Protein AF-A0A059CTR5-F1 (afdb_monomer)

Sequence (132 aa):
MAEETQPKWEGKATAELKGPTPDQVFPAVDTCCRIKGVQGQPGLIRYCTSTAKKCFSYEVLDNNMGFKNYVATVRVMPMNDEDGKMRGCMIEWSFVSNPVEGWGLQDLSSLIDISVQSMAKKIENAIQEASV

Radius of gyration: 18.98 Å; Cα contacts (8 Å, |Δi|>4): 233; chains: 1; bounding box: 55×32×52 Å

InterPro domains:
  IPR019587 Polyketide cyclase/dehydrase [PF10604] (7-107)
  IPR023393 START-like domain superfamily [G3DSA:3.30.530.20] (2-132)
  IPR053249 Lachrymatory-factor Synthase [PTHR33789] (52-131)

Organism: Eucalyptus grandis (NCBI:txid71139)

Secondary structure (DSSP, 8-state):
--------EEEEEEEEEES--HHHH----SEEEEEES-TTSTT-EEEEE--S-EEEEEEE-S-TT---SEEEEEEEEEEE-TTS-EEEEEEEEEEEEPPPTT--HHHHHHHHHHHHHHHHHHHHHHHHHTT-

Solvent-accessible surface area (backbone atoms only — not comparable to full-atom values): 7749 Å² total; per-residue (Å²): 133,84,80,76,81,68,68,73,42,71,50,69,33,72,25,76,37,80,63,51,44,40,64,78,76,40,79,54,63,67,40,79,46,81,76,43,72,50,94,98,43,93,76,52,41,68,50,72,43,69,83,59,74,42,58,55,71,53,71,53,89,75,67,95,77,57,64,42,76,28,36,38,37,42,36,42,39,76,35,62,45,99,86,68,48,77,52,10,18,34,42,36,43,34,39,36,24,43,74,36,87,98,58,54,71,64,56,55,47,48,52,50,35,54,48,43,45,52,48,39,55,52,51,55,50,52,54,56,62,74,73,111

Mean predicted aligned error: 9.12 Å

pLDDT: mean 86.12, std 12.56, range [36.38, 98.19]

Foldseek 3Di:
DDPPPFDKFKDKAKDDAFDAALCLLAVDFPDWAWPDDDPPDPPTDTDTDDPDFSKDKDFDPDDPQQWDRKIKMWGKAFDADPVRHTRHIMIMMIMMTGDGPPDDSVRVNVVNHVVNHVSSVVSNVVVVVVVD

Structure (mmCIF, N/CA/C/O backbone):
data_AF-A0A059CTR5-F1
#
_entry.id   AF-A0A059CTR5-F1
#
loop_
_atom_site.group_PDB
_atom_site.id
_atom_site.type_symbol
_atom_site.label_atom_id
_atom_site.label_alt_id
_atom_site.label_comp_id
_atom_site.label_asym_id
_atom_site.label_entity_id
_atom_site.label_seq_id
_atom_site.pdbx_PDB_ins_code
_atom_site.Cartn_x
_atom_site.Cartn_y
_atom_site.Cartn_z
_atom_site.occupancy
_atom_site.B_iso_or_equiv
_atom_site.auth_seq_id
_atom_site.auth_comp_id
_atom_site.auth_asym_id
_atom_site.auth_atom_id
_atom_site.pdbx_PDB_model_num
ATOM 1 N N . MET A 1 1 ? 21.560 -17.393 -23.740 1.00 36.38 1 MET A N 1
ATOM 2 C CA . MET A 1 1 ? 20.538 -16.343 -23.567 1.00 36.38 1 MET A CA 1
ATOM 3 C C . MET A 1 1 ? 20.866 -15.679 -22.248 1.00 36.38 1 MET A C 1
ATOM 5 O O . MET A 1 1 ? 20.694 -16.322 -21.223 1.00 36.38 1 MET A O 1
ATOM 9 N N . ALA A 1 2 ? 21.517 -14.518 -22.280 1.00 40.81 2 ALA A N 1
ATOM 10 C CA . ALA A 1 2 ? 21.853 -13.798 -21.058 1.00 40.81 2 ALA A CA 1
ATOM 11 C C . ALA A 1 2 ? 20.550 -13.240 -20.477 1.00 40.81 2 ALA A C 1
ATOM 13 O O . ALA A 1 2 ? 19.831 -12.519 -21.165 1.00 40.81 2 ALA A O 1
ATOM 14 N N . GLU A 1 3 ? 20.220 -13.648 -19.257 1.00 48.81 3 GLU A N 1
ATOM 15 C CA . GLU A 1 3 ? 19.193 -13.003 -18.449 1.00 48.81 3 GLU A CA 1
ATOM 16 C C . GLU A 1 3 ? 19.741 -11.613 -18.114 1.00 48.81 3 GLU A C 1
ATOM 18 O O . GLU A 1 3 ? 20.640 -11.474 -17.287 1.00 48.81 3 GLU A O 1
ATOM 23 N N . GLU A 1 4 ? 19.314 -10.591 -18.857 1.00 50.91 4 GLU A N 1
ATOM 24 C CA . GLU A 1 4 ? 19.640 -9.217 -18.495 1.00 50.91 4 GLU A CA 1
ATOM 25 C C . GLU A 1 4 ? 18.937 -8.917 -17.174 1.00 50.91 4 GLU A C 1
ATOM 27 O O . GLU A 1 4 ? 17.710 -8.807 -17.118 1.00 50.91 4 GLU A O 1
ATOM 32 N N . THR A 1 5 ? 19.716 -8.830 -16.097 1.00 58.47 5 THR A N 1
ATOM 33 C CA . THR A 1 5 ? 19.245 -8.428 -14.774 1.00 58.47 5 THR A CA 1
ATOM 34 C C . THR A 1 5 ? 18.766 -6.982 -14.858 1.00 58.47 5 THR A C 1
ATOM 36 O O . THR A 1 5 ? 19.537 -6.041 -14.670 1.00 58.47 5 THR A O 1
ATOM 39 N N . GLN A 1 6 ? 17.496 -6.785 -15.217 1.00 61.28 6 GLN A N 1
ATOM 40 C CA . GLN A 1 6 ? 16.903 -5.454 -15.266 1.00 61.28 6 GLN A CA 1
ATOM 41 C C . GLN A 1 6 ? 16.994 -4.816 -13.870 1.00 61.28 6 GLN A C 1
ATOM 43 O O . GLN A 1 6 ? 16.780 -5.514 -12.871 1.00 61.28 6 GLN A O 1
ATOM 48 N N . PRO A 1 7 ? 17.311 -3.512 -13.762 1.00 72.50 7 PRO A N 1
ATOM 49 C CA . PRO A 1 7 ? 17.382 -2.854 -12.466 1.00 72.50 7 PRO A CA 1
ATOM 50 C C . PRO A 1 7 ? 16.009 -2.941 -11.802 1.00 72.50 7 PRO A C 1
ATOM 52 O O . PRO A 1 7 ? 15.013 -2.587 -12.416 1.00 72.50 7 PRO A O 1
ATOM 55 N N . LYS A 1 8 ? 15.931 -3.416 -10.565 1.00 90.31 8 LYS A N 1
ATOM 56 C CA . LYS A 1 8 ? 14.667 -3.543 -9.837 1.00 90.31 8 LYS A CA 1
ATOM 57 C C . LYS A 1 8 ? 14.597 -2.448 -8.787 1.00 90.31 8 LYS A C 1
ATOM 59 O O . LYS A 1 8 ? 15.504 -2.313 -7.971 1.00 90.31 8 LYS A O 1
ATOM 64 N N . TRP A 1 9 ? 13.546 -1.644 -8.833 1.00 95.94 9 TRP A N 1
ATOM 65 C CA . TRP A 1 9 ? 13.247 -0.656 -7.808 1.00 95.94 9 TRP A CA 1
ATOM 66 C C . TRP A 1 9 ? 12.406 -1.294 -6.719 1.00 95.94 9 TRP A C 1
ATOM 68 O O . TRP A 1 9 ? 11.417 -1.969 -6.997 1.00 95.94 9 TRP A O 1
ATOM 78 N N . GLU A 1 10 ? 12.791 -1.050 -5.477 1.00 96.56 10 GLU A N 1
ATOM 79 C CA . GLU A 1 10 ? 12.038 -1.447 -4.301 1.00 96.56 10 GLU A CA 1
ATOM 80 C C . GLU A 1 10 ? 12.071 -0.322 -3.277 1.00 96.56 10 GLU A C 1
ATOM 82 O O . GLU A 1 10 ? 13.034 0.442 -3.187 1.00 96.56 10 GLU A O 1
ATOM 87 N N . GLY A 1 11 ? 10.994 -0.203 -2.519 1.00 96.56 11 GLY A N 1
ATOM 88 C CA . GLY A 1 11 ? 10.878 0.827 -1.509 1.00 96.56 11 GLY A CA 1
ATOM 89 C C . GLY A 1 11 ? 9.658 0.611 -0.642 1.00 96.56 11 GLY A C 1
ATOM 90 O O . GLY A 1 11 ? 8.796 -0.229 -0.920 1.00 96.56 11 GLY A O 1
ATOM 91 N N . LYS A 1 12 ? 9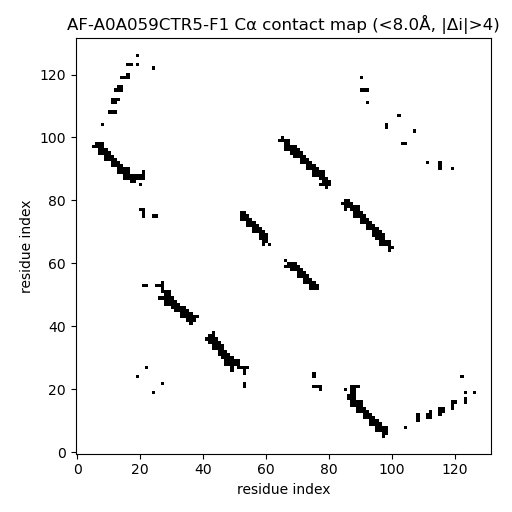.591 1.376 0.440 1.00 97.50 12 LYS A N 1
ATOM 92 C CA . LYS A 1 12 ? 8.412 1.430 1.289 1.00 97.50 12 LYS A CA 1
ATOM 93 C C . LYS A 1 12 ? 8.275 2.787 1.953 1.00 97.50 12 LYS A C 1
ATOM 95 O O . LYS A 1 12 ? 9.279 3.435 2.231 1.00 97.50 12 LYS A O 1
ATOM 100 N N . ALA A 1 13 ? 7.040 3.157 2.245 1.00 98.12 13 ALA A N 1
ATOM 101 C CA . ALA A 1 13 ? 6.700 4.317 3.048 1.00 98.12 13 ALA A CA 1
ATOM 102 C C . ALA A 1 13 ? 5.728 3.915 4.157 1.00 98.12 13 ALA A C 1
ATOM 104 O O . ALA A 1 13 ? 5.028 2.902 4.055 1.00 98.12 13 ALA A O 1
ATOM 105 N N . THR A 1 14 ? 5.689 4.711 5.220 1.00 97.44 14 THR A N 1
ATOM 106 C CA . THR A 1 14 ? 4.835 4.461 6.381 1.00 97.44 14 THR A CA 1
ATOM 107 C C . THR A 1 14 ? 4.150 5.736 6.835 1.00 97.44 14 THR A C 1
ATOM 109 O O . THR A 1 14 ? 4.780 6.789 6.851 1.00 97.44 14 THR A O 1
ATOM 112 N N . ALA A 1 15 ? 2.901 5.627 7.278 1.00 96.94 15 ALA A N 1
ATOM 113 C CA . ALA A 1 15 ? 2.188 6.701 7.957 1.00 96.94 15 ALA A CA 1
ATOM 114 C C . ALA A 1 15 ? 1.547 6.183 9.246 1.00 96.94 15 ALA A C 1
ATOM 116 O O . ALA A 1 15 ? 0.935 5.113 9.266 1.00 96.94 15 ALA A O 1
ATOM 117 N N . GLU A 1 16 ? 1.692 6.951 10.320 1.00 95.00 16 GLU A N 1
ATOM 118 C CA . GLU A 1 16 ? 1.060 6.673 11.607 1.00 95.00 16 GLU A CA 1
ATOM 119 C C . GLU A 1 16 ? -0.308 7.350 11.669 1.00 95.00 16 GLU A C 1
ATOM 121 O O . GLU A 1 16 ? -0.451 8.499 11.259 1.00 95.00 16 GLU A O 1
ATOM 126 N N . LEU A 1 17 ? -1.294 6.649 12.223 1.00 92.31 17 LEU A N 1
ATOM 127 C CA . LEU A 1 17 ? -2.602 7.192 12.555 1.00 92.31 17 LEU A CA 1
ATOM 128 C C . LEU A 1 17 ? -2.795 7.083 14.059 1.00 92.31 17 LEU A C 1
ATOM 130 O O . LEU A 1 17 ? -2.731 5.986 14.627 1.00 92.31 17 LEU A O 1
ATOM 134 N N . LYS A 1 18 ? -3.042 8.219 14.711 1.00 88.88 18 LYS A N 1
ATOM 135 C CA . LYS A 1 18 ? -3.239 8.269 16.165 1.00 88.88 18 LYS A CA 1
ATOM 136 C C . LYS A 1 18 ? -4.720 8.168 16.482 1.00 88.88 18 LYS A C 1
ATOM 138 O O . LYS A 1 18 ? -5.517 8.968 16.006 1.00 88.88 18 LYS A O 1
ATOM 143 N N . GLY A 1 19 ? -5.087 7.192 17.305 1.00 84.69 19 GLY A N 1
ATOM 144 C CA . GLY A 1 19 ? -6.475 6.927 17.668 1.00 84.69 19 GLY A CA 1
ATOM 145 C C . GLY A 1 19 ? -7.062 5.681 17.008 1.00 84.69 19 GLY A C 1
ATOM 146 O O . GLY A 1 19 ? -7.440 4.775 17.752 1.00 84.69 19 GLY A O 1
ATOM 147 N N . PRO A 1 20 ? -7.163 5.586 15.666 1.00 86.88 20 PRO A N 1
ATOM 148 C CA . PRO A 1 20 ? -7.939 4.518 15.071 1.00 86.88 20 PRO A CA 1
ATOM 149 C C . PRO A 1 20 ? -7.231 3.171 15.181 1.00 86.88 20 PRO A C 1
ATOM 151 O O . PRO A 1 20 ? -6.013 3.059 15.027 1.00 86.88 20 PRO A O 1
ATOM 154 N N . THR A 1 21 ? -8.014 2.129 15.445 1.00 87.50 21 THR A N 1
ATOM 155 C CA . THR A 1 21 ? -7.507 0.756 15.457 1.00 87.50 21 THR A CA 1
ATOM 156 C C . THR A 1 21 ? -7.349 0.241 14.022 1.00 87.50 21 THR A C 1
ATOM 158 O O . THR A 1 21 ? -8.032 0.723 13.110 1.00 87.50 21 THR A O 1
ATOM 161 N N . PRO A 1 22 ? -6.515 -0.788 13.780 1.00 86.00 22 PRO A N 1
ATOM 162 C CA . PRO A 1 22 ? -6.415 -1.399 12.454 1.00 86.00 22 PRO A CA 1
ATOM 163 C C . PRO A 1 22 ? -7.765 -1.850 11.870 1.00 86.00 22 PRO A C 1
ATOM 165 O O . PRO A 1 22 ? -7.944 -1.820 10.655 1.00 86.00 22 PRO A O 1
ATOM 168 N N . ASP A 1 23 ? -8.722 -2.242 12.718 1.00 82.06 23 ASP A N 1
ATOM 169 C CA . ASP A 1 23 ? -10.067 -2.651 12.297 1.00 82.06 23 ASP A CA 1
ATOM 170 C C . ASP A 1 23 ? -10.920 -1.488 11.781 1.00 82.06 23 ASP A C 1
ATOM 172 O O . ASP A 1 23 ? -11.715 -1.683 10.864 1.00 82.06 23 ASP A O 1
ATOM 176 N N . GLN A 1 24 ? -10.741 -0.288 12.338 1.00 82.44 24 GLN A N 1
ATOM 177 C CA . GLN A 1 24 ? -11.446 0.919 11.897 1.00 82.44 24 GLN A CA 1
ATOM 178 C C . GLN A 1 24 ? -10.893 1.451 10.572 1.00 82.44 24 GLN A C 1
ATOM 180 O O . GLN A 1 24 ? -11.644 1.972 9.753 1.00 82.44 24 GLN A O 1
ATOM 185 N N . VAL A 1 25 ? -9.586 1.300 10.352 1.00 83.00 25 VAL A N 1
ATOM 186 C CA . VAL A 1 25 ? -8.905 1.740 9.126 1.00 83.00 25 VAL A CA 1
ATOM 187 C C . VAL A 1 25 ? -9.127 0.767 7.975 1.00 83.00 25 VAL A C 1
ATOM 189 O O . VAL A 1 25 ? -9.293 1.177 6.827 1.00 83.00 25 VAL A O 1
ATOM 192 N N . PHE A 1 26 ? -9.110 -0.532 8.272 1.00 75.50 26 PHE A N 1
ATOM 193 C CA . PHE A 1 26 ? -9.190 -1.571 7.261 1.00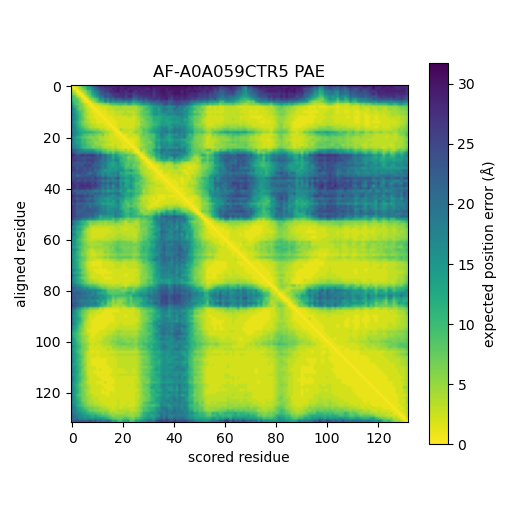 75.50 26 PHE A CA 1
ATOM 194 C C . PHE A 1 26 ? -10.122 -2.702 7.723 1.00 75.50 26 PHE A C 1
ATOM 196 O O . PHE A 1 26 ? -9.698 -3.626 8.436 1.00 75.50 26 PHE A O 1
ATOM 203 N N . PRO A 1 27 ? -11.401 -2.693 7.300 1.00 65.44 27 PRO A N 1
ATOM 204 C CA . PRO A 1 27 ? -12.303 -3.810 7.532 1.00 65.44 27 PRO A CA 1
ATOM 205 C C . PRO A 1 27 ? -11.911 -4.971 6.608 1.00 65.44 27 PRO A C 1
ATOM 207 O O . PRO A 1 27 ? -12.481 -5.179 5.541 1.00 65.44 27 PRO A O 1
ATOM 210 N N . ALA A 1 28 ? -10.881 -5.725 6.992 1.00 61.69 28 ALA A N 1
ATOM 211 C CA . ALA A 1 28 ? -10.550 -6.977 6.327 1.00 61.69 28 ALA A CA 1
ATOM 212 C C . ALA A 1 28 ? -11.657 -7.996 6.603 1.00 61.69 28 ALA A C 1
ATOM 214 O O . ALA A 1 28 ? -11.999 -8.236 7.756 1.00 61.69 28 ALA A O 1
ATOM 215 N N . VAL A 1 29 ? -12.182 -8.615 5.552 1.00 60.84 29 VAL A N 1
ATOM 216 C CA . VAL A 1 29 ? -13.022 -9.807 5.658 1.00 60.84 29 VAL A CA 1
ATOM 217 C C . VAL A 1 29 ? -12.191 -10.960 5.105 1.00 60.84 29 VAL A C 1
ATOM 219 O O . VAL A 1 29 ? -11.992 -11.040 3.897 1.00 60.84 29 VAL A O 1
ATOM 222 N N . ASP A 1 30 ? -11.643 -11.809 5.975 1.00 65.38 30 ASP A N 1
ATOM 223 C CA . ASP A 1 30 ? -10.800 -12.939 5.552 1.00 65.38 30 ASP A CA 1
ATOM 224 C C . ASP A 1 30 ? -11.618 -14.040 4.873 1.00 65.38 30 ASP A C 1
ATOM 226 O O . ASP A 1 30 ? -11.175 -14.658 3.908 1.00 65.38 30 ASP A O 1
ATOM 230 N N . THR A 1 31 ? -12.849 -14.229 5.340 1.00 69.94 31 THR A N 1
ATOM 231 C CA . THR A 1 31 ? -13.786 -15.213 4.815 1.00 69.94 31 THR A CA 1
ATOM 232 C C . THR A 1 31 ? -15.092 -14.498 4.555 1.00 69.94 31 THR A C 1
ATOM 234 O O . THR A 1 31 ? -15.653 -13.926 5.478 1.00 69.94 31 THR A O 1
ATOM 237 N N . CYS A 1 32 ? -15.587 -14.519 3.315 1.00 76.06 32 CYS A N 1
ATOM 238 C CA . CYS A 1 32 ? -16.879 -13.931 2.953 1.00 76.06 32 CYS A CA 1
ATOM 239 C C . CYS A 1 32 ? -17.719 -14.919 2.137 1.00 76.06 32 CYS A C 1
ATOM 241 O O . CYS A 1 32 ? -17.876 -14.787 0.916 1.00 76.06 32 CYS A O 1
ATOM 243 N N . CYS A 1 33 ? -18.262 -15.934 2.806 1.00 83.00 33 CYS A N 1
ATOM 244 C CA . CYS A 1 33 ? -19.023 -16.993 2.153 1.00 83.00 33 CYS A CA 1
ATOM 245 C C . CYS A 1 33 ? -20.536 -16.765 2.258 1.00 83.00 33 CYS A C 1
ATOM 247 O O . CYS A 1 33 ? -21.061 -16.170 3.201 1.00 83.00 33 CYS A O 1
ATOM 249 N N . ARG A 1 34 ? -21.259 -17.214 1.232 1.00 87.44 34 ARG A N 1
ATOM 250 C CA . ARG A 1 34 ? -22.720 -17.150 1.195 1.00 87.44 34 ARG A CA 1
ATOM 251 C C . ARG A 1 34 ? -23.295 -18.300 2.013 1.00 87.44 34 ARG A C 1
ATOM 253 O O . ARG A 1 34 ? -22.997 -19.451 1.721 1.00 87.44 34 ARG A O 1
ATOM 260 N N . ILE A 1 35 ? -24.161 -17.982 2.970 1.00 92.25 35 ILE A N 1
ATOM 261 C CA . ILE A 1 35 ? -24.854 -18.977 3.797 1.00 92.25 35 ILE A CA 1
ATOM 262 C C . ILE A 1 35 ? -26.249 -19.257 3.235 1.00 92.25 35 ILE A C 1
ATOM 264 O O . ILE A 1 35 ? -26.668 -20.408 3.156 1.00 92.25 35 ILE A O 1
ATOM 268 N N . LYS A 1 36 ? -26.969 -18.212 2.801 1.00 90.88 36 LYS A N 1
ATOM 269 C CA . LYS A 1 36 ? -28.333 -18.327 2.260 1.00 90.88 36 LYS A CA 1
ATOM 270 C C . LYS A 1 36 ? -28.634 -17.210 1.258 1.00 90.88 36 LYS A C 1
ATOM 272 O O . LYS A 1 36 ? -28.083 -16.123 1.382 1.00 90.88 36 LYS A O 1
ATOM 277 N N . GLY A 1 37 ? -29.525 -17.463 0.300 1.00 90.88 37 GLY A N 1
ATOM 278 C CA . GLY A 1 37 ? -29.986 -16.482 -0.694 1.00 90.88 37 GLY A CA 1
ATOM 279 C C . GLY A 1 37 ? -29.176 -16.484 -1.996 1.00 90.88 37 GLY A C 1
ATOM 280 O O . GLY A 1 37 ? -28.321 -17.344 -2.203 1.00 90.88 37 GLY A O 1
ATOM 281 N N . VAL A 1 38 ? -29.466 -15.530 -2.885 1.00 91.50 38 VAL A N 1
ATOM 282 C CA . VAL A 1 38 ? -28.840 -15.381 -4.213 1.00 91.50 38 VAL A CA 1
ATOM 283 C C . VAL A 1 38 ? -28.037 -14.079 -4.257 1.00 91.50 38 VAL A C 1
ATOM 285 O O . VAL A 1 38 ? -28.446 -13.075 -3.675 1.00 91.50 38 VAL A O 1
ATOM 288 N N . GLN A 1 39 ? -26.875 -14.096 -4.919 1.00 85.06 39 GLN A N 1
ATOM 289 C CA . GLN A 1 39 ? -26.018 -12.915 -5.074 1.00 85.06 39 GLN A CA 1
ATOM 290 C C . GLN A 1 39 ? -26.830 -11.753 -5.675 1.00 85.06 39 GLN A C 1
ATOM 292 O O . GLN A 1 39 ? -27.403 -11.900 -6.750 1.00 85.06 39 GLN A O 1
ATOM 297 N N . GLY A 1 40 ? -26.871 -10.612 -4.982 1.00 84.19 40 GLY A N 1
ATOM 298 C CA . GLY A 1 40 ? -27.553 -9.406 -5.466 1.00 84.19 40 GLY A CA 1
ATOM 299 C C . GLY A 1 40 ? -29.070 -9.357 -5.247 1.00 84.19 40 GLY A C 1
ATOM 300 O O . GLY A 1 40 ? -29.697 -8.436 -5.757 1.00 84.19 40 GLY A O 1
ATOM 301 N N . GLN A 1 41 ? -29.670 -10.293 -4.496 1.00 89.94 41 GLN A N 1
ATOM 302 C CA . GLN A 1 41 ? -31.104 -10.258 -4.168 1.00 89.94 41 GLN A CA 1
ATOM 303 C C . GLN A 1 41 ? -31.381 -10.070 -2.662 1.00 89.94 41 GLN A C 1
ATOM 305 O O . GLN A 1 41 ? -30.585 -10.530 -1.834 1.00 89.94 41 GLN A O 1
ATOM 310 N N . PRO A 1 42 ? -32.508 -9.426 -2.278 1.00 90.81 42 PRO A N 1
ATOM 311 C CA . PRO A 1 42 ? -32.941 -9.329 -0.883 1.00 90.81 42 PRO A CA 1
ATOM 312 C C . PRO A 1 42 ? -33.046 -10.706 -0.210 1.00 90.81 42 PRO A C 1
ATOM 314 O O . PRO A 1 42 ? -33.501 -11.674 -0.815 1.00 90.81 42 PRO A O 1
ATOM 317 N N . GLY A 1 43 ? -32.617 -10.801 1.052 1.00 88.88 43 GLY A N 1
ATOM 318 C CA . GLY A 1 43 ? -32.555 -12.069 1.794 1.00 88.88 43 GLY A CA 1
ATOM 319 C C . GLY A 1 43 ? -31.233 -12.840 1.656 1.00 88.88 43 GLY A C 1
ATOM 320 O O . GLY A 1 43 ? -31.117 -13.946 2.187 1.00 88.88 43 GLY A O 1
ATOM 321 N N . LEU A 1 44 ? -30.228 -12.272 0.975 1.00 91.62 44 LEU A N 1
ATOM 322 C CA . LEU A 1 44 ? -28.854 -12.779 0.978 1.00 91.62 44 LEU A CA 1
ATOM 323 C C . LEU A 1 44 ? -28.219 -12.634 2.371 1.00 91.62 44 LEU A C 1
ATOM 325 O O . LEU A 1 44 ? -28.087 -11.528 2.887 1.00 91.62 44 LEU A O 1
ATOM 329 N N . ILE A 1 45 ? -27.767 -13.750 2.943 1.00 88.69 45 ILE A N 1
ATOM 330 C CA . ILE A 1 45 ? -27.032 -13.803 4.213 1.00 88.69 45 ILE A CA 1
ATOM 331 C C . ILE A 1 45 ? -25.621 -14.321 3.933 1.00 88.69 45 ILE A C 1
ATOM 333 O O . ILE A 1 45 ? -25.443 -15.392 3.337 1.00 88.69 45 ILE A O 1
ATOM 337 N N . ARG A 1 46 ? -24.611 -13.565 4.374 1.00 87.88 46 ARG A N 1
ATOM 338 C CA . ARG A 1 46 ? -23.189 -13.915 4.249 1.00 87.88 46 ARG A CA 1
ATOM 339 C C . ARG A 1 46 ? -22.570 -14.083 5.633 1.00 87.88 46 ARG A C 1
ATOM 341 O O . ARG A 1 46 ? -22.891 -13.326 6.543 1.00 87.88 46 ARG A O 1
ATOM 348 N N . TYR A 1 47 ? -21.698 -15.073 5.767 1.00 82.19 47 TYR A N 1
ATOM 349 C CA . TYR A 1 47 ? -20.820 -15.222 6.918 1.00 82.19 47 TYR A CA 1
ATOM 350 C C . TYR A 1 47 ? -19.508 -14.515 6.608 1.00 82.19 47 TYR A C 1
ATOM 352 O O . TYR A 1 47 ? -18.880 -14.789 5.580 1.00 82.19 47 TYR A O 1
ATOM 360 N N . CYS A 1 48 ? -19.147 -13.589 7.491 1.00 75.56 48 CYS A N 1
ATOM 361 C CA . CYS A 1 48 ? -17.949 -12.778 7.382 1.00 75.56 48 CYS A CA 1
ATOM 362 C C . CYS A 1 48 ? -17.106 -12.947 8.648 1.00 75.56 48 CYS A C 1
ATOM 364 O O . CYS A 1 48 ? -17.614 -12.701 9.741 1.00 75.56 48 CYS A O 1
ATOM 366 N N . THR A 1 49 ? -15.837 -13.329 8.510 1.00 70.81 49 THR A N 1
ATOM 367 C CA . THR A 1 49 ? -14.857 -13.303 9.613 1.00 70.81 49 THR A CA 1
ATOM 368 C C . THR A 1 49 ? -13.726 -12.335 9.305 1.00 70.81 49 THR A C 1
ATOM 370 O O . THR A 1 49 ? -13.487 -12.018 8.138 1.00 70.81 49 THR A O 1
ATOM 373 N N . SER A 1 50 ? -13.063 -11.847 10.360 1.00 64.31 50 SER A N 1
ATOM 374 C CA . SER A 1 50 ? -11.841 -11.034 10.284 1.00 64.31 50 SER A CA 1
ATOM 375 C C . SER A 1 50 ? -10.794 -11.552 11.279 1.00 64.31 50 SER A C 1
ATOM 377 O O . SER A 1 50 ? -10.797 -11.183 12.448 1.00 64.31 50 SER A O 1
ATOM 379 N N . THR A 1 51 ? -9.888 -12.402 10.810 1.00 63.28 51 THR A N 1
ATOM 380 C CA . THR A 1 51 ? -8.725 -12.970 11.511 1.00 63.28 51 THR A CA 1
ATOM 381 C C . THR A 1 51 ? -7.423 -12.715 10.750 1.00 63.28 51 THR A C 1
ATOM 383 O O . THR A 1 51 ? -6.333 -12.903 11.289 1.00 63.28 51 THR A O 1
ATOM 386 N N . ALA A 1 52 ? -7.516 -12.268 9.493 1.00 62.28 52 ALA A N 1
ATOM 387 C CA . ALA A 1 52 ? -6.358 -12.017 8.654 1.00 62.28 52 ALA A CA 1
ATOM 388 C C . ALA A 1 52 ? -5.635 -10.719 9.035 1.00 62.28 52 ALA A C 1
ATOM 390 O O . ALA A 1 52 ? -6.240 -9.719 9.433 1.00 62.28 52 ALA A O 1
ATOM 391 N N . LYS A 1 53 ? -4.313 -10.735 8.826 1.00 68.19 53 LYS A N 1
ATOM 392 C CA . LYS A 1 53 ? -3.475 -9.531 8.780 1.00 68.19 53 LYS A CA 1
ATOM 393 C C . LYS A 1 53 ? -4.165 -8.501 7.884 1.00 68.19 53 LYS A C 1
ATOM 395 O O . LYS A 1 53 ? -4.597 -8.849 6.787 1.00 68.19 53 LYS A O 1
ATOM 400 N N . LYS A 1 54 ? -4.251 -7.247 8.334 1.00 84.69 54 LYS A N 1
ATOM 401 C CA . LYS A 1 54 ? -4.862 -6.142 7.581 1.00 84.69 54 LYS A CA 1
ATOM 402 C C . LYS A 1 54 ? -3.949 -5.743 6.422 1.00 84.69 54 LYS A C 1
ATOM 404 O O . LYS A 1 54 ? -3.223 -4.762 6.497 1.00 84.69 54 LYS A O 1
ATOM 409 N N . CYS A 1 55 ? -3.890 -6.590 5.404 1.00 86.31 55 CYS A N 1
ATOM 410 C CA . CYS A 1 55 ? -2.912 -6.542 4.331 1.00 86.31 55 CYS A CA 1
ATOM 411 C C . CYS A 1 55 ? -3.577 -6.891 3.005 1.00 86.31 55 CYS A C 1
ATOM 413 O O . CYS A 1 55 ? -4.352 -7.844 2.940 1.00 86.31 55 CYS A O 1
ATOM 415 N N . PHE A 1 56 ? -3.207 -6.191 1.940 1.00 86.38 56 PHE A N 1
ATOM 416 C CA . PHE A 1 56 ? -3.509 -6.606 0.576 1.00 86.38 56 PHE A CA 1
ATOM 417 C C . PHE A 1 56 ? -2.324 -6.308 -0.336 1.00 86.38 56 PHE A C 1
ATOM 419 O O . PHE A 1 56 ? -1.545 -5.389 -0.079 1.00 86.38 56 PHE A O 1
ATOM 426 N N . SER A 1 57 ? -2.208 -7.087 -1.406 1.00 88.94 57 SER A N 1
ATOM 427 C CA . SER A 1 57 ? -1.223 -6.877 -2.461 1.00 88.94 57 SER A CA 1
ATOM 428 C C . SER A 1 57 ? -1.935 -6.767 -3.797 1.00 88.94 57 SER A C 1
ATOM 430 O O . SER A 1 57 ? -2.973 -7.397 -4.001 1.00 88.94 57 SER A O 1
ATOM 432 N N . TYR A 1 58 ? -1.388 -5.963 -4.697 1.00 89.31 58 TYR A N 1
ATOM 433 C CA . TYR A 1 58 ? -1.923 -5.789 -6.038 1.00 89.31 58 TYR A CA 1
ATOM 434 C C . TYR A 1 58 ? -0.794 -5.568 -7.038 1.00 89.31 58 TYR A C 1
ATOM 436 O O . TYR A 1 58 ? 0.302 -5.132 -6.680 1.00 89.31 58 TYR A O 1
ATOM 444 N N . GLU A 1 59 ? -1.091 -5.865 -8.296 1.00 93.25 59 GLU A N 1
ATOM 445 C CA . GLU A 1 59 ? -0.208 -5.646 -9.433 1.00 93.25 59 GLU A CA 1
ATOM 446 C C . GLU A 1 59 ? -0.851 -4.633 -10.381 1.00 93.25 59 GLU A C 1
ATOM 448 O O . GLU A 1 59 ? -2.062 -4.664 -10.616 1.00 93.25 59 GLU A O 1
ATOM 453 N N . VAL A 1 60 ? -0.040 -3.725 -10.918 1.00 92.69 60 VAL A N 1
ATOM 454 C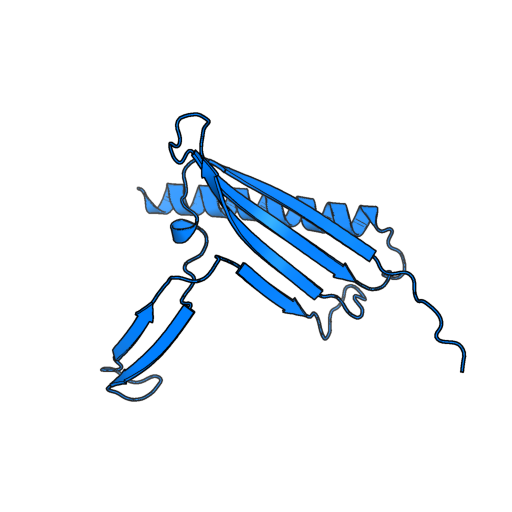 CA . VAL A 1 60 ? -0.474 -2.781 -11.948 1.00 92.69 60 VAL A CA 1
ATOM 455 C C . VAL A 1 60 ? -0.174 -3.393 -13.311 1.00 92.69 60 VAL A C 1
ATOM 457 O O . VAL A 1 60 ? 0.980 -3.450 -13.732 1.00 92.69 60 VAL A O 1
ATOM 460 N N . LEU A 1 61 ? -1.228 -3.845 -13.992 1.00 89.31 61 LEU A N 1
ATOM 461 C CA . LEU A 1 61 ? -1.128 -4.480 -15.310 1.00 89.31 61 LEU A CA 1
ATOM 462 C C . LEU A 1 61 ? -1.024 -3.462 -16.452 1.00 89.31 61 LEU A C 1
ATOM 464 O O . LEU A 1 61 ? -0.329 -3.708 -17.432 1.00 89.31 61 LEU A O 1
ATOM 468 N N . ASP A 1 62 ? -1.706 -2.322 -16.321 1.00 90.69 62 ASP A N 1
ATOM 469 C CA . ASP A 1 62 ? -1.681 -1.226 -17.289 1.00 90.69 62 ASP A CA 1
ATOM 470 C C . ASP A 1 62 ? -1.921 0.111 -16.574 1.00 90.69 62 ASP A C 1
ATOM 472 O O . ASP A 1 62 ? -2.625 0.166 -15.562 1.00 90.69 62 ASP A O 1
ATOM 476 N N . ASN A 1 63 ? -1.272 1.177 -17.042 1.00 91.62 63 ASN A N 1
ATOM 477 C CA . ASN A 1 63 ? -1.299 2.497 -16.415 1.00 91.62 63 ASN A CA 1
ATOM 478 C C . ASN A 1 63 ? -0.707 3.587 -17.321 1.00 91.62 63 ASN A C 1
ATOM 480 O O . ASN A 1 63 ? 0.145 3.339 -18.169 1.00 91.62 63 ASN A O 1
ATOM 484 N N . ASN A 1 64 ? -1.087 4.835 -17.052 1.00 93.00 64 ASN A N 1
ATOM 485 C CA . ASN A 1 64 ? -0.583 6.017 -17.754 1.00 93.00 64 ASN A CA 1
ATOM 486 C C . ASN A 1 64 ? 0.762 6.554 -17.221 1.00 93.00 64 ASN A C 1
ATOM 488 O O . ASN A 1 64 ? 1.263 7.539 -17.754 1.00 93.00 64 ASN A O 1
ATOM 492 N N . MET A 1 65 ? 1.333 5.941 -16.181 1.00 88.81 65 MET A N 1
ATOM 493 C CA . MET A 1 65 ? 2.585 6.375 -15.541 1.00 88.81 65 MET A CA 1
ATOM 494 C C . MET A 1 65 ? 3.813 5.624 -16.073 1.00 88.81 65 MET A C 1
ATOM 496 O O . MET A 1 65 ? 4.934 5.946 -15.699 1.00 88.81 65 MET A O 1
ATOM 500 N N . GLY A 1 66 ? 3.623 4.616 -16.932 1.00 92.19 66 GLY A N 1
ATOM 501 C CA . GLY A 1 66 ? 4.710 3.804 -17.479 1.00 92.19 66 GLY A CA 1
ATOM 502 C C . GLY A 1 66 ? 5.243 2.726 -16.530 1.00 92.19 66 GLY A C 1
ATOM 503 O O . GLY A 1 66 ? 6.309 2.169 -16.796 1.00 92.19 66 GLY A O 1
ATOM 504 N N . PHE A 1 67 ? 4.528 2.402 -15.443 1.00 92.69 67 PHE A N 1
ATOM 505 C CA . PHE A 1 67 ? 4.911 1.299 -14.560 1.00 92.69 67 PHE A CA 1
ATOM 506 C C . PHE A 1 67 ? 4.921 -0.030 -15.313 1.00 92.69 67 PHE A C 1
ATOM 508 O O . PHE A 1 67 ? 3.996 -0.335 -16.067 1.00 92.69 67 PHE A O 1
ATOM 515 N N . LYS A 1 68 ? 5.956 -0.833 -15.056 1.00 90.00 68 LYS A N 1
ATOM 516 C CA . LYS A 1 68 ? 6.129 -2.189 -15.588 1.00 90.00 68 LYS A CA 1
ATOM 517 C C . LYS A 1 68 ? 6.492 -3.119 -14.437 1.00 90.00 68 LYS A C 1
ATOM 519 O O . LYS A 1 68 ? 7.392 -2.795 -13.662 1.00 90.00 68 LYS A O 1
ATOM 524 N N . ASN A 1 69 ? 5.805 -4.258 -14.334 1.00 91.44 69 ASN A N 1
ATOM 525 C CA . ASN A 1 69 ? 5.970 -5.229 -13.243 1.00 91.44 69 ASN A CA 1
ATOM 526 C C . ASN A 1 69 ? 5.862 -4.586 -11.849 1.00 91.44 69 ASN A C 1
ATOM 528 O O . ASN A 1 69 ? 6.612 -4.932 -10.933 1.00 91.44 69 ASN A O 1
ATOM 532 N N . TYR A 1 70 ? 4.969 -3.601 -11.705 1.00 94.69 70 TYR A N 1
ATOM 533 C CA . TYR A 1 70 ? 4.753 -2.946 -10.425 1.00 94.69 70 TYR A CA 1
ATOM 534 C C . TYR A 1 70 ? 3.847 -3.812 -9.558 1.00 94.69 70 TYR A C 1
ATOM 536 O O . TYR A 1 70 ? 2.693 -4.062 -9.906 1.00 94.69 70 TYR A O 1
ATOM 544 N N . VAL A 1 71 ? 4.361 -4.213 -8.401 1.00 95.69 71 VAL A N 1
ATOM 545 C CA . VAL A 1 71 ? 3.621 -4.923 -7.362 1.00 95.69 71 VAL A C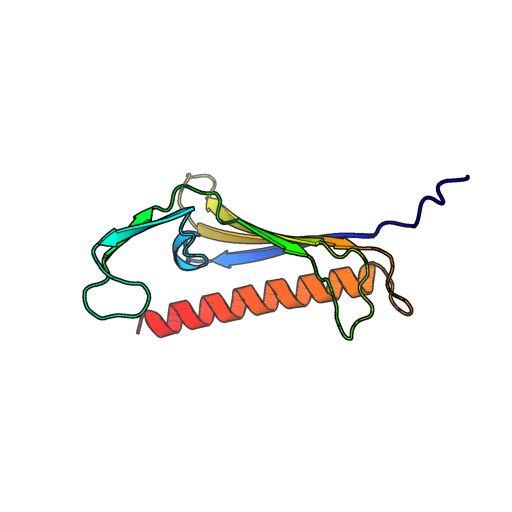A 1
ATOM 546 C C . VAL A 1 71 ? 3.731 -4.124 -6.077 1.00 95.69 71 VAL A C 1
ATOM 548 O O . VAL A 1 71 ? 4.831 -3.808 -5.623 1.00 95.69 71 VAL A O 1
ATOM 551 N N . ALA A 1 72 ? 2.595 -3.829 -5.460 1.00 95.06 72 ALA A N 1
ATOM 552 C CA . ALA A 1 72 ? 2.542 -3.165 -4.169 1.00 95.06 72 ALA A CA 1
ATOM 553 C C . ALA A 1 72 ? 1.835 -4.013 -3.128 1.00 95.06 72 ALA A C 1
AT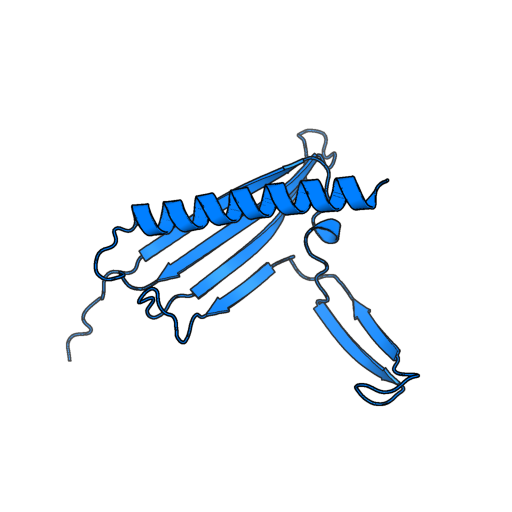OM 555 O O . ALA A 1 72 ? 1.000 -4.862 -3.428 1.00 95.06 72 ALA A O 1
ATOM 556 N N . THR A 1 73 ? 2.190 -3.761 -1.876 1.00 94.81 73 THR A N 1
ATOM 557 C CA . THR A 1 73 ? 1.557 -4.346 -0.702 1.00 94.81 73 THR A CA 1
ATOM 558 C C . THR A 1 73 ? 1.303 -3.246 0.309 1.00 94.81 73 THR A C 1
ATOM 560 O O . THR A 1 73 ? 2.223 -2.515 0.669 1.00 94.81 73 THR A O 1
ATOM 563 N N . VAL A 1 74 ? 0.064 -3.151 0.776 1.00 93.94 74 VAL A N 1
ATOM 564 C CA . VAL A 1 74 ? -0.337 -2.241 1.849 1.00 93.94 74 VAL A CA 1
ATOM 565 C C . VAL A 1 74 ? -0.665 -3.072 3.080 1.00 93.94 74 VAL A C 1
ATOM 567 O O . VAL A 1 74 ? -1.412 -4.046 2.985 1.00 93.94 74 VAL A O 1
ATOM 570 N N . ARG A 1 75 ? -0.106 -2.695 4.231 1.00 92.38 75 ARG A N 1
ATOM 571 C CA . ARG A 1 75 ? -0.302 -3.335 5.536 1.00 92.38 75 ARG A CA 1
ATOM 572 C C . ARG A 1 75 ? -0.732 -2.316 6.573 1.00 92.38 75 ARG A C 1
ATOM 574 O O . ARG A 1 75 ? -0.149 -1.246 6.647 1.00 92.38 75 ARG A O 1
ATOM 581 N N . VAL A 1 76 ? -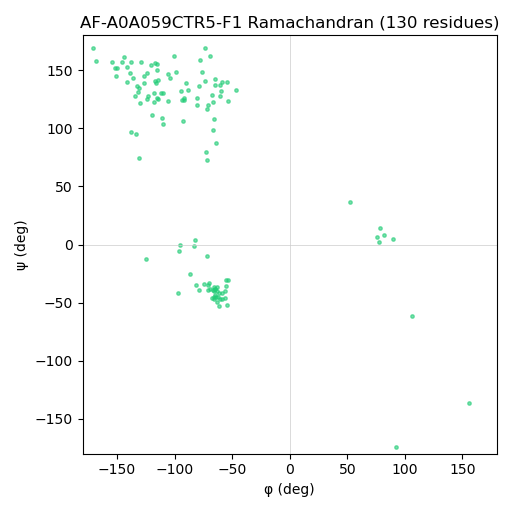1.679 -2.688 7.422 1.00 92.38 76 VAL A N 1
ATOM 582 C CA . VAL A 1 76 ? -2.070 -1.938 8.614 1.00 92.38 76 VAL A CA 1
ATOM 583 C C . VAL A 1 76 ? -1.719 -2.766 9.841 1.00 92.38 76 VAL A C 1
ATOM 585 O O . VAL A 1 76 ? -2.095 -3.934 9.955 1.00 92.38 76 VAL A O 1
ATOM 588 N N . MET A 1 77 ? -0.956 -2.175 10.751 1.00 90.38 77 MET A N 1
ATOM 589 C CA . MET A 1 77 ? -0.453 -2.840 11.952 1.00 90.38 77 MET A CA 1
ATOM 590 C C . MET A 1 77 ? -0.827 -2.027 13.192 1.00 90.38 77 MET A C 1
ATOM 592 O O . MET A 1 77 ? -0.864 -0.798 13.114 1.00 90.38 77 MET A O 1
ATOM 596 N N . PRO A 1 78 ? -1.126 -2.674 14.331 1.00 90.31 78 PRO A N 1
ATOM 597 C CA . PRO A 1 78 ? -1.377 -1.955 15.573 1.00 90.31 78 PRO A CA 1
ATOM 598 C C . PRO A 1 78 ? -0.108 -1.234 16.035 1.00 90.31 78 PRO A C 1
ATOM 600 O O . PRO A 1 78 ? 0.994 -1.770 15.912 1.00 90.31 78 PRO A O 1
ATOM 603 N N . MET A 1 79 ? -0.278 -0.036 16.589 1.00 89.19 79 MET A N 1
ATOM 604 C CA . MET A 1 79 ? 0.794 0.714 17.234 1.00 89.19 79 MET A CA 1
ATOM 605 C C . MET A 1 79 ? 0.516 0.753 18.735 1.00 89.19 79 MET A C 1
ATOM 607 O O . MET A 1 79 ? -0.441 1.392 19.178 1.00 89.19 79 MET A O 1
ATOM 611 N N . ASN A 1 80 ? 1.323 0.022 19.503 1.00 84.19 80 ASN A N 1
ATOM 612 C CA . ASN A 1 80 ? 1.191 -0.083 20.954 1.00 84.19 80 ASN A CA 1
ATOM 613 C C . ASN A 1 80 ? 2.261 0.771 21.641 1.00 84.19 80 ASN A C 1
ATOM 615 O O . ASN A 1 80 ? 3.390 0.848 21.160 1.00 84.19 80 ASN A O 1
ATOM 619 N N . ASP A 1 81 ? 1.900 1.384 22.763 1.00 77.88 81 ASP A N 1
ATOM 620 C CA . ASP A 1 81 ? 2.836 2.052 23.667 1.00 77.88 81 ASP A CA 1
ATOM 621 C C . ASP A 1 81 ? 3.672 1.051 24.474 1.00 77.88 81 ASP A C 1
ATOM 623 O O . ASP A 1 81 ? 3.364 -0.142 24.508 1.00 77.88 81 ASP A O 1
ATOM 627 N N . GLU A 1 82 ? 4.713 1.544 25.155 1.00 76.81 82 GLU A N 1
ATOM 628 C CA . GLU A 1 82 ? 5.586 0.743 26.032 1.00 76.81 82 GLU A CA 1
ATOM 629 C C . GLU A 1 82 ? 4.795 0.000 27.128 1.00 76.81 82 GLU A C 1
ATOM 631 O O . GLU A 1 82 ? 5.142 -1.123 27.486 1.00 76.81 82 GLU A O 1
ATOM 636 N N . ASP A 1 83 ? 3.669 0.571 27.570 1.00 78.81 83 ASP A N 1
ATOM 637 C CA . ASP A 1 83 ? 2.731 -0.027 28.533 1.00 78.81 83 ASP A CA 1
ATOM 638 C C . ASP A 1 83 ? 1.730 -1.023 27.902 1.00 78.81 83 ASP A C 1
ATOM 640 O O . ASP A 1 83 ? 0.805 -1.500 28.560 1.00 78.81 83 ASP A O 1
ATOM 644 N N . GLY A 1 84 ? 1.846 -1.311 26.601 1.00 71.88 84 GLY A N 1
ATOM 645 C CA . GLY A 1 84 ? 0.950 -2.213 25.868 1.00 71.88 84 GLY A CA 1
ATOM 646 C C . GLY A 1 84 ? -0.421 -1.621 25.520 1.00 71.88 84 GLY A C 1
ATOM 647 O O . GLY A 1 84 ? -1.284 -2.331 25.001 1.00 71.88 84 GLY A O 1
ATOM 648 N N . LYS A 1 85 ? -0.644 -0.325 25.772 1.00 74.94 85 LYS A N 1
ATOM 649 C CA . LYS A 1 85 ? -1.885 0.370 25.401 1.00 74.94 85 LYS A CA 1
ATOM 650 C C . LYS A 1 85 ? -1.876 0.721 23.908 1.00 74.94 85 LYS A C 1
ATOM 652 O O . LYS A 1 85 ? -0.869 1.185 23.385 1.00 74.94 85 LYS A O 1
ATOM 657 N N . MET A 1 86 ? -2.993 0.505 23.211 1.00 75.50 86 MET A N 1
ATOM 658 C CA . MET A 1 86 ? -3.106 0.813 21.780 1.00 75.50 86 MET A CA 1
ATOM 659 C C . MET A 1 86 ? -3.157 2.336 21.562 1.00 75.50 86 MET A C 1
ATOM 661 O O . MET A 1 86 ? -4.102 2.988 22.005 1.00 75.50 86 MET A O 1
ATOM 665 N N . ARG A 1 87 ? -2.148 2.891 20.874 1.00 86.25 87 ARG A N 1
ATOM 666 C CA . ARG A 1 87 ? -2.053 4.316 20.496 1.00 86.25 87 ARG A CA 1
ATOM 667 C C . ARG A 1 87 ? -2.763 4.608 19.168 1.00 86.25 87 ARG A C 1
ATOM 669 O O . ARG A 1 87 ? -3.180 5.736 18.912 1.00 86.25 87 ARG A O 1
ATOM 676 N N . GLY A 1 88 ? -2.890 3.594 18.320 1.00 90.50 88 GLY A N 1
ATOM 677 C CA . GLY A 1 88 ? -3.527 3.682 17.013 1.00 90.50 88 GLY A CA 1
ATOM 678 C C . GLY A 1 88 ? -2.999 2.600 16.082 1.00 90.50 88 GLY A C 1
ATOM 679 O O . GLY A 1 88 ? -2.801 1.452 16.498 1.00 90.50 88 GLY A O 1
ATOM 680 N N . CYS A 1 89 ? -2.720 2.961 14.835 1.00 92.50 89 CYS A N 1
ATOM 681 C CA . CYS A 1 89 ? -2.195 2.033 13.841 1.00 92.50 89 CYS A CA 1
ATOM 682 C C . CYS A 1 89 ? -1.194 2.691 12.890 1.00 92.50 89 CYS A C 1
ATOM 684 O O . CYS A 1 89 ? -1.172 3.906 12.730 1.00 92.50 89 CYS A O 1
ATOM 686 N N . MET A 1 90 ? -0.395 1.869 12.217 1.00 94.12 90 MET A N 1
ATOM 687 C CA . MET A 1 90 ? 0.536 2.292 11.176 1.00 94.12 90 MET A CA 1
ATOM 688 C C . MET A 1 90 ? 0.158 1.642 9.849 1.00 94.12 90 MET A C 1
ATOM 690 O O . MET A 1 90 ? -0.025 0.423 9.791 1.00 94.12 90 MET A O 1
ATOM 694 N N . ILE A 1 91 ? 0.074 2.449 8.792 1.00 95.12 91 ILE A N 1
ATOM 695 C CA . ILE A 1 91 ? -0.024 1.983 7.409 1.00 95.12 91 ILE A CA 1
ATOM 696 C C . ILE A 1 91 ? 1.393 1.898 6.849 1.00 95.12 91 ILE A C 1
ATOM 698 O O . ILE A 1 91 ? 2.126 2.880 6.876 1.00 95.12 91 ILE A O 1
ATOM 702 N N . GLU A 1 92 ? 1.774 0.742 6.321 1.00 96.62 92 GLU A N 1
ATOM 703 C CA . GLU A 1 92 ? 2.986 0.536 5.531 1.00 96.62 92 GLU A CA 1
ATOM 704 C C . GLU A 1 92 ? 2.581 0.234 4.090 1.00 96.62 92 GLU A C 1
ATOM 706 O O . GLU A 1 92 ? 1.759 -0.646 3.846 1.00 96.62 92 GLU A O 1
ATOM 711 N N . TRP A 1 93 ? 3.183 0.932 3.133 1.00 97.69 93 TRP A N 1
ATOM 712 C CA . TRP A 1 93 ? 3.042 0.652 1.711 1.00 97.69 93 TRP A CA 1
ATOM 713 C C . TRP A 1 93 ? 4.414 0.323 1.149 1.00 97.69 93 TRP A C 1
ATOM 715 O O . TRP A 1 93 ? 5.278 1.191 1.062 1.00 97.69 93 TRP A O 1
ATOM 725 N N . SER A 1 94 ? 4.617 -0.930 0.754 1.00 97.56 94 SER A N 1
ATOM 726 C CA . SER A 1 94 ? 5.827 -1.377 0.067 1.00 97.56 94 SER A CA 1
ATOM 727 C C . SER A 1 94 ? 5.554 -1.608 -1.408 1.00 97.56 94 SER A C 1
ATOM 729 O O . SER A 1 94 ? 4.470 -2.069 -1.767 1.00 97.56 94 SER A O 1
ATOM 731 N N . PHE A 1 95 ? 6.543 -1.357 -2.252 1.00 97.00 95 PHE A N 1
ATOM 732 C CA . PHE A 1 95 ? 6.440 -1.585 -3.681 1.00 97.00 95 PHE A CA 1
ATOM 733 C C . PHE A 1 95 ? 7.707 -2.212 -4.244 1.00 97.00 95 PHE A C 1
ATOM 735 O O . PHE A 1 95 ? 8.805 -2.075 -3.705 1.00 97.00 95 PHE A O 1
ATOM 742 N N . VAL A 1 96 ? 7.511 -2.870 -5.374 1.00 96.50 96 VAL A N 1
ATOM 743 C CA . VAL A 1 96 ? 8.533 -3.368 -6.275 1.00 96.50 96 VAL A CA 1
ATOM 744 C C . VAL A 1 96 ? 8.118 -2.955 -7.678 1.00 96.50 96 VAL A C 1
ATOM 746 O O . VAL A 1 96 ? 6.946 -3.077 -8.013 1.00 96.50 96 VAL A O 1
ATOM 749 N N . SER A 1 97 ? 9.050 -2.473 -8.493 1.00 94.62 97 SER A N 1
ATOM 750 C CA . SER A 1 97 ? 8.783 -2.065 -9.872 1.00 94.62 97 SER A CA 1
ATOM 751 C C . SER A 1 97 ? 10.041 -2.164 -10.717 1.00 94.62 97 SER A C 1
ATOM 753 O O . SER A 1 97 ? 11.155 -2.043 -10.208 1.00 94.62 97 SER A O 1
ATOM 755 N N . ASN A 1 98 ? 9.879 -2.293 -12.028 1.00 94.62 98 ASN A N 1
ATOM 756 C CA . ASN A 1 98 ? 10.954 -1.927 -12.942 1.00 94.62 98 ASN A CA 1
ATOM 757 C C . ASN A 1 98 ? 11.144 -0.394 -12.941 1.00 94.62 98 ASN A C 1
ATOM 759 O O . ASN A 1 98 ? 10.233 0.335 -12.521 1.00 94.62 98 ASN A O 1
ATOM 763 N N . PRO A 1 99 ? 12.294 0.116 -13.417 1.00 94.31 99 PRO A N 1
ATOM 764 C CA . PRO A 1 99 ? 12.559 1.539 -13.495 1.00 94.31 99 PRO A CA 1
ATOM 765 C C . PRO A 1 99 ? 11.582 2.167 -14.479 1.00 94.31 99 PRO A C 1
ATOM 767 O O . PRO A 1 99 ? 11.311 1.611 -15.548 1.00 94.31 99 PRO A O 1
ATOM 770 N N . VAL A 1 100 ? 11.053 3.321 -14.099 1.00 92.50 100 VAL A N 1
ATOM 771 C CA . VAL A 1 100 ? 10.114 4.078 -14.922 1.00 92.50 100 VAL A CA 1
ATOM 772 C C . VAL A 1 100 ? 10.902 5.106 -15.722 1.00 92.50 100 VAL A C 1
ATOM 774 O O . VAL A 1 100 ? 11.767 5.797 -15.186 1.00 92.50 100 VAL A O 1
ATOM 777 N N . GLU A 1 101 ? 10.630 5.187 -17.021 1.00 92.19 101 GLU A N 1
ATOM 778 C CA . GLU A 1 101 ? 11.301 6.138 -17.903 1.00 92.19 101 GLU A CA 1
ATOM 779 C C . GLU A 1 101 ? 11.049 7.582 -17.441 1.00 92.19 101 GLU A C 1
ATOM 781 O O . GLU A 1 101 ? 9.919 7.968 -17.145 1.00 92.19 101 GLU A O 1
ATOM 786 N N . GLY A 1 102 ? 12.115 8.380 -17.352 1.00 92.81 102 GLY A N 1
ATOM 787 C CA . GLY A 1 102 ? 12.042 9.774 -16.904 1.00 92.81 102 GLY A CA 1
ATOM 788 C C . GLY A 1 102 ? 11.910 9.974 -15.389 1.00 92.81 102 GLY A C 1
ATOM 789 O O . GLY A 1 102 ? 11.816 11.118 -14.957 1.00 92.81 102 GLY A O 1
ATOM 790 N N . TRP A 1 103 ? 11.920 8.903 -14.589 1.00 94.50 103 TRP A N 1
ATOM 791 C CA . TRP A 1 103 ? 11.858 8.967 -13.125 1.00 94.50 103 TRP A CA 1
ATOM 792 C C . TRP A 1 103 ? 13.150 8.442 -12.492 1.00 94.50 103 TRP A C 1
ATOM 794 O O . TRP A 1 103 ? 13.856 7.607 -13.061 1.00 94.50 103 TRP A O 1
ATOM 804 N N . GLY A 1 104 ? 13.437 8.891 -11.274 1.00 94.44 104 GLY A N 1
ATOM 805 C CA . GLY A 1 104 ? 14.333 8.227 -10.337 1.00 94.44 104 GLY A CA 1
ATOM 806 C C . GLY A 1 104 ? 13.564 7.426 -9.281 1.00 94.44 104 GLY A C 1
ATOM 807 O O . GLY A 1 104 ? 12.387 7.666 -9.008 1.00 94.44 104 GLY A O 1
ATOM 808 N N . LEU A 1 105 ? 14.258 6.499 -8.608 1.00 94.81 105 LEU A N 1
ATOM 809 C CA . LEU A 1 105 ? 13.692 5.744 -7.479 1.00 94.81 105 LEU A CA 1
ATOM 810 C C . LEU A 1 105 ? 13.158 6.672 -6.373 1.00 94.81 105 LEU A C 1
ATOM 812 O O . LEU A 1 105 ? 12.151 6.361 -5.736 1.00 94.81 105 LEU A O 1
ATOM 816 N N . GLN A 1 106 ? 13.828 7.806 -6.147 1.00 95.88 106 GLN A N 1
ATOM 817 C CA . GLN A 1 106 ? 13.419 8.799 -5.151 1.00 95.88 106 GLN A CA 1
ATOM 818 C C . GLN A 1 106 ? 12.088 9.463 -5.514 1.00 95.88 106 GLN A C 1
ATOM 820 O O . GLN A 1 106 ? 11.276 9.687 -4.622 1.00 95.88 106 GLN A O 1
ATOM 825 N N . ASP A 1 107 ? 11.822 9.708 -6.801 1.00 96.00 107 ASP A N 1
ATOM 826 C CA . ASP A 1 107 ? 10.557 10.298 -7.251 1.00 96.00 107 ASP A CA 1
ATOM 827 C C . ASP A 1 107 ? 9.391 9.345 -6.976 1.00 96.00 107 ASP A C 1
ATOM 829 O O . ASP A 1 107 ? 8.371 9.738 -6.407 1.00 96.00 107 ASP A O 1
ATOM 833 N N . LEU A 1 108 ? 9.569 8.054 -7.288 1.00 95.44 108 LEU A N 1
ATOM 834 C CA . LEU A 1 108 ? 8.574 7.032 -6.966 1.00 95.44 108 LEU A CA 1
ATOM 835 C C . LEU A 1 108 ? 8.410 6.862 -5.452 1.00 95.44 108 LEU A C 1
ATOM 837 O O . LEU A 1 108 ? 7.287 6.794 -4.958 1.00 95.44 108 LEU A O 1
ATOM 841 N N . SER A 1 109 ? 9.511 6.837 -4.701 1.00 96.44 109 SER A N 1
ATOM 842 C CA . SER A 1 109 ? 9.461 6.723 -3.238 1.00 96.44 109 SER A CA 1
ATOM 843 C C . SER A 1 109 ? 8.726 7.910 -2.612 1.00 96.44 109 SER A C 1
ATOM 845 O O . SER A 1 109 ? 7.880 7.711 -1.744 1.00 96.44 109 SER A O 1
ATOM 847 N N . SER A 1 110 ? 8.976 9.126 -3.104 1.00 97.75 110 SER A N 1
ATOM 848 C CA . SER A 1 110 ? 8.288 10.340 -2.663 1.00 97.75 110 SER A CA 1
ATOM 849 C C . SER A 1 110 ? 6.803 10.323 -3.028 1.00 97.75 110 SER A C 1
ATOM 851 O O . SER A 1 110 ? 5.973 10.681 -2.196 1.00 97.75 110 SER A O 1
ATOM 853 N N . LEU A 1 111 ? 6.435 9.837 -4.219 1.00 95.88 111 LEU A N 1
ATOM 854 C CA . LEU A 1 111 ? 5.032 9.667 -4.604 1.00 95.88 111 LEU A CA 1
ATOM 855 C C . LEU A 1 111 ? 4.288 8.731 -3.640 1.00 95.88 111 LEU A C 1
ATOM 857 O O . LEU A 1 111 ? 3.177 9.049 -3.205 1.00 95.88 111 LEU A O 1
ATOM 861 N N . ILE A 1 112 ? 4.883 7.581 -3.312 1.00 97.06 112 ILE A N 1
ATOM 862 C CA . ILE A 1 112 ? 4.283 6.613 -2.386 1.00 97.06 112 ILE A CA 1
ATOM 863 C C . ILE A 1 112 ? 4.208 7.192 -0.969 1.00 97.06 112 ILE A C 1
ATOM 865 O O . ILE A 1 112 ? 3.181 7.027 -0.310 1.00 97.06 112 ILE A O 1
ATOM 869 N N . ASP A 1 113 ? 5.229 7.931 -0.530 1.00 98.19 113 ASP A N 1
ATOM 870 C CA . ASP A 1 113 ? 5.225 8.621 0.762 1.00 98.19 113 ASP A CA 1
ATOM 871 C C . ASP A 1 113 ? 4.104 9.670 0.858 1.00 98.19 113 ASP A C 1
ATOM 873 O O . ASP A 1 113 ? 3.234 9.586 1.727 1.00 98.19 113 ASP A O 1
ATOM 877 N N . ILE A 1 114 ? 4.018 10.587 -0.109 1.00 98.00 114 ILE A N 1
ATOM 878 C CA . ILE A 1 114 ? 2.948 11.593 -0.174 1.00 98.00 114 ILE A CA 1
ATOM 879 C C . ILE A 1 114 ? 1.570 10.920 -0.19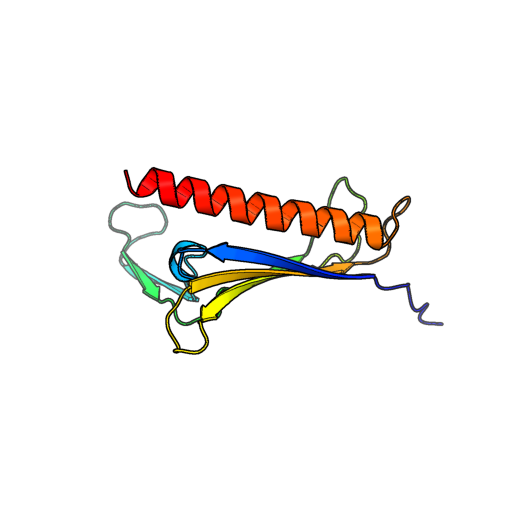0 1.00 98.00 114 ILE A C 1
ATOM 881 O O . ILE A 1 114 ? 0.633 11.390 0.468 1.00 98.00 114 ILE A O 1
ATOM 885 N N . SER A 1 115 ? 1.438 9.810 -0.918 1.00 96.62 115 SER A N 1
ATOM 886 C CA . SER A 1 115 ? 0.187 9.059 -1.023 1.00 96.62 115 SER A CA 1
ATOM 887 C C . SER A 1 115 ? -0.219 8.426 0.306 1.00 96.62 115 SER A C 1
ATOM 889 O O . SER A 1 115 ? -1.375 8.572 0.708 1.00 96.62 115 SER A O 1
ATOM 891 N N . VAL A 1 116 ? 0.705 7.762 1.011 1.00 96.94 116 VAL A N 1
ATOM 892 C CA . VAL A 1 116 ? 0.394 7.101 2.289 1.00 96.94 116 VAL A CA 1
ATOM 893 C C . VAL A 1 116 ? 0.098 8.124 3.388 1.00 96.94 116 VAL A C 1
ATOM 895 O O . VAL A 1 116 ? -0.867 7.949 4.130 1.00 96.94 116 VAL A O 1
ATOM 898 N N . GLN A 1 117 ? 0.825 9.246 3.427 1.00 97.56 117 GLN A N 1
ATOM 899 C CA . GLN A 1 117 ? 0.559 10.350 4.357 1.00 97.56 117 GLN A CA 1
ATOM 900 C C . GLN A 1 117 ? -0.807 10.999 4.093 1.00 97.56 117 GLN A C 1
ATOM 902 O O . GLN A 1 117 ? -1.602 11.227 5.008 1.00 97.56 117 GLN A O 1
ATOM 907 N N . SER A 1 118 ? -1.126 11.251 2.820 1.00 96.69 118 SER A N 1
ATOM 908 C CA . SER A 1 118 ? -2.423 11.811 2.426 1.00 96.69 118 SER A CA 1
ATOM 909 C C . SER A 1 118 ? -3.579 10.858 2.732 1.00 96.69 118 SER A C 1
ATOM 911 O O . SER A 1 118 ? -4.655 11.304 3.133 1.00 96.69 118 SER A O 1
ATOM 913 N N . MET A 1 119 ? -3.370 9.553 2.543 1.00 94.75 119 MET A N 1
ATOM 914 C CA . MET A 1 119 ? -4.339 8.515 2.887 1.00 94.75 119 MET A CA 1
ATOM 915 C C . MET A 1 119 ? -4.601 8.488 4.393 1.00 94.75 119 MET A C 1
ATOM 917 O O . MET A 1 119 ? -5.760 8.558 4.794 1.00 94.75 119 MET A O 1
ATOM 921 N N . ALA A 1 120 ? -3.545 8.462 5.211 1.00 94.12 120 ALA A N 1
ATOM 922 C CA . ALA A 1 120 ? -3.648 8.476 6.666 1.00 94.12 120 ALA A CA 1
ATOM 923 C C . ALA A 1 120 ? -4.478 9.668 7.164 1.00 94.12 120 ALA A C 1
ATOM 925 O O . ALA A 1 120 ? -5.490 9.476 7.835 1.00 94.12 120 ALA A O 1
ATOM 926 N N . LYS A 1 121 ? -4.140 10.885 6.719 1.00 94.19 121 LYS A N 1
ATOM 927 C CA . LYS A 1 121 ? -4.866 12.106 7.097 1.00 94.19 121 LYS A CA 1
ATOM 928 C C . LYS A 1 121 ? -6.347 12.070 6.707 1.00 94.19 121 LYS A C 1
ATOM 930 O O . LYS A 1 121 ? -7.207 12.496 7.472 1.00 94.19 121 LYS A O 1
ATOM 935 N N . LYS A 1 122 ? -6.669 11.574 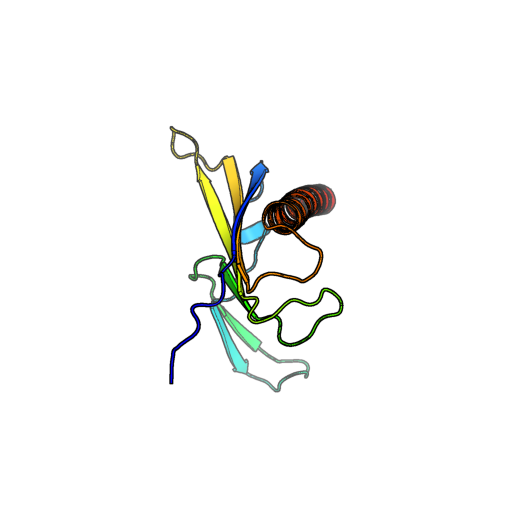5.506 1.00 94.06 122 LYS A N 1
ATOM 936 C CA . LYS A 1 122 ? -8.068 11.454 5.057 1.00 94.06 122 LYS A CA 1
ATOM 937 C C . LYS A 1 122 ? 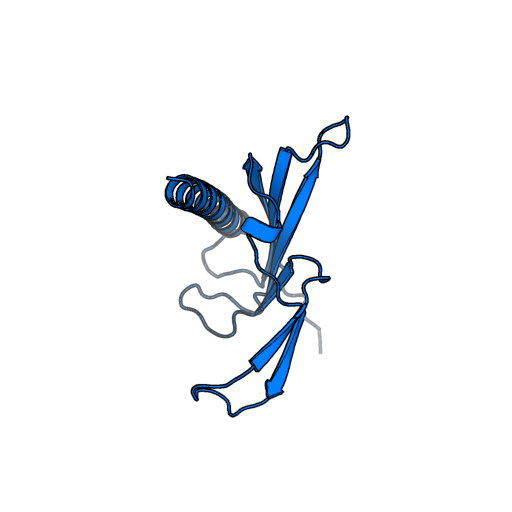-8.855 10.457 5.904 1.00 94.06 122 LYS A C 1
ATOM 939 O O . LYS A 1 122 ? -10.021 10.708 6.188 1.00 94.06 122 LYS A O 1
ATOM 944 N N . ILE A 1 123 ? -8.228 9.354 6.304 1.00 91.56 123 ILE A N 1
ATOM 945 C CA . ILE A 1 123 ? -8.845 8.345 7.170 1.00 91.56 123 ILE A CA 1
ATOM 946 C C . ILE A 1 123 ? -9.087 8.918 8.569 1.00 91.56 123 ILE A C 1
ATOM 948 O O . ILE A 1 123 ? -10.191 8.777 9.085 1.00 91.56 123 ILE A O 1
ATOM 952 N N . GLU A 1 124 ? -8.108 9.613 9.157 1.00 90.56 124 GLU A N 1
ATOM 953 C CA . GLU A 1 124 ? -8.277 10.284 10.455 1.00 90.56 124 GLU A CA 1
ATOM 954 C C . GLU A 1 124 ? -9.449 11.274 10.428 1.00 90.56 124 GLU A C 1
ATOM 956 O O . GLU A 1 124 ? -10.309 11.225 11.307 1.00 90.56 124 GLU A O 1
ATOM 961 N N . ASN A 1 125 ? -9.537 12.105 9.385 1.00 90.62 125 ASN A N 1
ATOM 962 C CA . ASN A 1 125 ? -10.643 13.047 9.214 1.00 90.62 125 ASN A CA 1
ATOM 963 C C . ASN A 1 125 ? -11.999 12.330 9.102 1.00 90.62 125 ASN A C 1
ATOM 965 O O . ASN A 1 125 ? -12.943 12.702 9.791 1.00 90.62 125 ASN A O 1
ATOM 969 N N . ALA A 1 126 ? -12.095 11.280 8.280 1.00 89.56 126 ALA A N 1
ATOM 970 C CA . ALA A 1 126 ? -13.345 10.540 8.092 1.00 89.56 126 ALA A CA 1
ATOM 971 C C . ALA A 1 126 ? -13.826 9.863 9.387 1.00 89.56 126 ALA A C 1
ATOM 973 O O . ALA A 1 126 ? -15.024 9.805 9.658 1.00 89.56 126 ALA A O 1
ATOM 974 N N . ILE A 1 127 ? -12.899 9.367 10.209 1.00 85.56 127 ILE A N 1
ATOM 975 C CA . ILE A 1 127 ? -13.219 8.754 11.504 1.00 85.56 127 ILE A CA 1
ATOM 976 C C . ILE A 1 127 ? -13.674 9.814 12.516 1.00 85.56 127 ILE A C 1
ATOM 978 O O . ILE A 1 127 ? -14.615 9.568 13.274 1.00 85.56 127 ILE A O 1
ATOM 982 N N . GLN A 1 128 ? -13.045 10.994 12.517 1.00 83.44 128 GLN A N 1
ATOM 983 C CA . GLN A 1 128 ? -13.482 12.125 13.340 1.00 83.44 128 GLN A CA 1
ATOM 984 C C . GLN A 1 128 ? -14.893 12.586 12.954 1.00 83.44 128 GLN A C 1
ATOM 986 O O . GLN A 1 128 ? -15.725 12.756 13.839 1.00 83.44 128 GLN A O 1
ATOM 991 N N . GLU A 1 129 ? -15.185 12.721 11.658 1.00 86.00 129 GLU A N 1
ATOM 992 C CA . GLU A 1 129 ? -16.514 13.096 11.151 1.00 86.00 129 GLU A CA 1
ATOM 993 C C . GLU A 1 129 ? -17.591 12.057 11.493 1.00 86.00 129 GLU A C 1
ATOM 995 O O . GLU A 1 129 ? -18.694 12.428 11.875 1.00 86.00 129 GLU A O 1
ATOM 1000 N N . ALA A 1 130 ? -17.276 10.761 11.414 1.00 79.38 130 ALA A N 1
ATOM 1001 C CA . ALA A 1 130 ? -18.212 9.685 11.754 1.00 79.38 130 ALA A CA 1
ATOM 1002 C C . ALA A 1 130 ? -18.496 9.548 13.265 1.00 79.38 130 ALA A C 1
ATOM 1004 O O . ALA A 1 130 ? -19.372 8.775 13.653 1.00 79.38 130 ALA A O 1
ATOM 1005 N N . SER A 1 131 ? -17.737 10.250 14.113 1.00 70.75 131 SER A N 1
ATOM 1006 C CA . SER A 1 131 ? -17.891 10.239 15.575 1.00 70.75 131 SER A CA 1
ATOM 1007 C C . SER A 1 131 ? -18.763 11.391 16.107 1.00 70.75 131 SER A C 1
ATOM 1009 O O . SER A 1 131 ? -18.943 11.487 17.323 1.00 70.75 131 SER A O 1
ATOM 1011 N N . VAL A 1 132 ? -19.269 12.260 15.221 1.00 53.59 132 VAL A N 1
ATOM 1012 C CA . VAL A 1 132 ? -20.154 13.409 15.512 1.00 53.59 132 VAL A CA 1
ATOM 1013 C C . VAL A 1 132 ? -21.599 13.058 15.174 1.00 53.59 132 VAL A C 1
ATOM 1015 O O . VAL A 1 132 ? -22.484 13.443 15.971 1.00 53.59 132 VAL A O 1
#

Nearest PDB structures (foldseek):
  7mwn-assembly1_A  TM=5.796E-01  e=5.513E-06  Arabidopsis thaliana
  3nj1-assembly1_A-2  TM=5.849E-01  e=7.856E-06  Arabidopsis thaliana
  3kdi-assembly1_A  TM=6.005E-01  e=1.186E-04  Arabidopsis thaliana
  3kdj-assembly1_A  TM=5.504E-01  e=6.575E-05  Arabidopsis thaliana
  5jo1-assembly1_A  TM=5.569E-01  e=6.975E-05  Arabidopsis thaliana